Protein AF-R6MXB3-F1 (afdb_monomer_lite)

Structure (mmCIF, N/CA/C/O backbone):
data_AF-R6MXB3-F1
#
_entry.id   AF-R6MXB3-F1
#
loop_
_atom_site.group_PDB
_atom_site.id
_atom_site.type_symbol
_atom_site.label_atom_id
_atom_site.label_alt_id
_atom_site.label_comp_id
_atom_site.label_asym_id
_atom_site.label_entity_id
_atom_site.label_seq_id
_atom_site.pdbx_PDB_ins_code
_atom_site.Cartn_x
_atom_site.Cartn_y
_atom_site.Cartn_z
_atom_site.occupancy
_atom_site.B_iso_or_equiv
_atom_site.auth_seq_id
_atom_site.auth_comp_id
_atom_site.auth_asym_id
_atom_site.auth_atom_id
_atom_site.pdbx_PDB_model_num
ATOM 1 N N . MET A 1 1 ? 12.587 -2.531 32.088 1.00 43.22 1 MET A N 1
ATOM 2 C CA . MET A 1 1 ? 11.492 -2.541 31.098 1.00 43.22 1 MET A CA 1
ATOM 3 C C . MET A 1 1 ? 12.008 -3.320 29.907 1.00 43.22 1 MET A C 1
ATOM 5 O O . MET A 1 1 ? 13.067 -2.967 29.406 1.00 43.22 1 MET A O 1
ATOM 9 N N . SER A 1 2 ? 11.377 -4.435 29.548 1.00 51.38 2 SER A N 1
ATOM 10 C CA . SER A 1 2 ? 11.738 -5.175 28.337 1.00 51.38 2 SER A CA 1
ATOM 11 C C . SER A 1 2 ? 11.374 -4.319 27.127 1.00 51.38 2 SER A C 1
ATOM 13 O O . SER A 1 2 ? 10.231 -3.878 27.032 1.00 51.38 2 SER A O 1
ATOM 15 N N . ASN A 1 3 ? 12.329 -4.072 26.228 1.00 59.56 3 ASN A N 1
ATOM 16 C CA . ASN A 1 3 ? 12.019 -3.600 24.880 1.00 59.56 3 ASN A CA 1
ATOM 17 C C . ASN A 1 3 ? 11.211 -4.715 24.213 1.00 59.56 3 ASN A C 1
ATOM 19 O O . ASN A 1 3 ? 11.779 -5.727 23.810 1.00 59.56 3 ASN A O 1
ATOM 23 N N . ILE A 1 4 ? 9.887 -4.583 24.202 1.00 71.56 4 ILE A N 1
ATOM 24 C CA . ILE A 1 4 ? 9.042 -5.442 23.379 1.00 71.56 4 ILE A CA 1
ATOM 25 C C . ILE A 1 4 ? 9.260 -4.955 21.951 1.00 71.56 4 ILE A C 1
ATOM 27 O O . ILE A 1 4 ? 9.022 -3.784 21.653 1.00 71.56 4 ILE A O 1
ATOM 31 N N . GLU A 1 5 ? 9.789 -5.830 21.103 1.00 85.75 5 GLU A N 1
ATOM 32 C CA . GLU A 1 5 ? 9.921 -5.557 19.678 1.00 85.75 5 GLU A CA 1
ATOM 33 C C . GLU A 1 5 ? 8.521 -5.340 19.095 1.00 85.75 5 GLU A C 1
ATOM 35 O O . GLU A 1 5 ? 7.634 -6.180 19.257 1.00 85.75 5 GLU A O 1
ATOM 40 N N . LYS A 1 6 ? 8.300 -4.167 18.495 1.00 93.31 6 LYS A N 1
ATOM 41 C CA . LYS A 1 6 ? 7.021 -3.813 17.881 1.00 93.31 6 LYS A CA 1
ATOM 42 C C . LYS A 1 6 ? 6.941 -4.383 16.469 1.00 93.31 6 LYS A C 1
ATOM 44 O O . LYS A 1 6 ? 7.931 -4.404 15.742 1.00 93.31 6 LYS A O 1
ATOM 49 N N . ASN A 1 7 ? 5.740 -4.765 16.056 1.00 93.62 7 ASN A N 1
ATOM 50 C CA . ASN A 1 7 ? 5.459 -5.163 14.684 1.00 93.62 7 ASN A CA 1
ATOM 51 C C . ASN A 1 7 ? 5.507 -3.931 13.776 1.00 93.62 7 ASN A C 1
ATOM 53 O O . ASN A 1 7 ? 4.708 -3.003 13.934 1.00 93.62 7 ASN A O 1
ATOM 57 N N . LYS A 1 8 ? 6.427 -3.934 12.812 1.00 94.75 8 LYS A N 1
ATOM 58 C CA . LYS A 1 8 ? 6.515 -2.891 11.786 1.00 94.75 8 LYS A CA 1
ATOM 59 C C . LYS A 1 8 ? 5.430 -3.098 10.741 1.00 94.75 8 LYS A C 1
ATOM 61 O O . LYS A 1 8 ? 5.356 -4.166 10.135 1.00 94.75 8 LYS A O 1
ATOM 66 N N . VAL A 1 9 ? 4.608 -2.078 10.520 1.00 95.00 9 VAL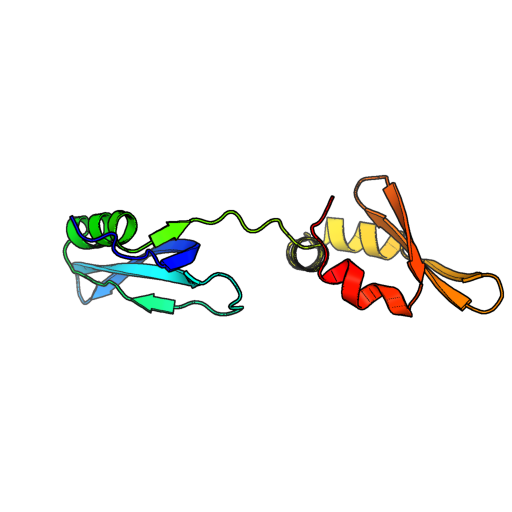 A N 1
ATOM 67 C CA . VAL A 1 9 ? 3.436 -2.150 9.636 1.00 95.00 9 VAL A CA 1
ATOM 68 C C . VAL A 1 9 ? 3.373 -0.974 8.671 1.00 95.00 9 VAL A C 1
ATOM 70 O O . VAL A 1 9 ? 3.759 0.134 9.025 1.00 95.00 9 VAL A O 1
ATOM 73 N N . THR A 1 10 ? 2.841 -1.215 7.473 1.00 92.69 10 THR A N 1
ATOM 74 C CA . THR A 1 10 ? 2.621 -0.202 6.419 1.00 92.69 10 THR A CA 1
ATOM 75 C C . THR A 1 10 ? 1.154 0.216 6.297 1.00 92.69 10 THR A C 1
ATOM 77 O O . THR A 1 10 ? 0.819 1.186 5.627 1.00 92.69 10 THR A O 1
ATOM 80 N N . SER A 1 11 ? 0.252 -0.490 6.983 1.00 93.44 11 SER A N 1
ATOM 81 C CA . SER A 1 11 ? -1.144 -0.098 7.182 1.00 93.44 11 SER A CA 1
ATOM 82 C C . SER A 1 11 ? -1.574 -0.489 8.590 1.00 93.44 11 SER A C 1
ATOM 84 O O . SER A 1 11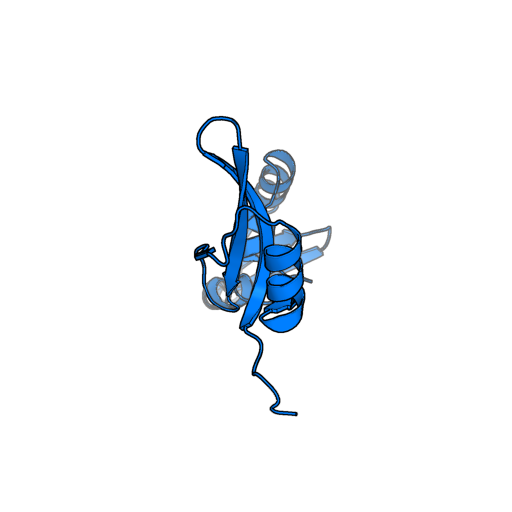 ? -1.207 -1.564 9.073 1.00 93.44 11 SER A O 1
ATOM 86 N N . LEU A 1 12 ? -2.323 0.390 9.261 1.00 95.94 12 LEU A N 1
ATOM 87 C CA . LEU A 1 12 ? -2.758 0.191 10.641 1.00 95.94 12 LEU A CA 1
ATOM 88 C C . LEU A 1 12 ? -4.085 0.911 10.919 1.00 95.94 12 LEU A C 1
ATOM 90 O O . LEU A 1 12 ? -4.134 2.073 11.335 1.00 95.94 12 LEU A O 1
ATOM 94 N N . GLU A 1 13 ? -5.184 0.190 10.750 1.00 96.50 13 GLU A N 1
ATOM 95 C CA . GLU A 1 13 ? -6.555 0.689 10.840 1.00 96.50 13 GLU A CA 1
ATOM 96 C C . GLU A 1 13 ? -7.296 0.050 12.018 1.00 96.50 13 GLU A C 1
ATOM 98 O O . GLU A 1 13 ? -7.094 -1.117 12.348 1.00 96.50 13 GLU A O 1
ATOM 103 N N . THR A 1 14 ? -8.186 0.810 12.655 1.00 97.44 14 THR A N 1
ATOM 104 C CA . THR A 1 14 ? -9.169 0.241 13.585 1.00 97.44 14 THR A CA 1
ATOM 105 C C . THR A 1 14 ? -10.467 0.046 12.820 1.00 97.44 14 THR A C 1
ATOM 107 O O . THR A 1 14 ? -11.052 1.018 12.347 1.00 97.44 14 THR A O 1
ATOM 110 N N . ILE A 1 15 ? -10.920 -1.198 12.709 1.00 97.94 15 ILE A N 1
ATOM 111 C CA . ILE A 1 15 ? -12.190 -1.547 12.076 1.00 97.94 15 ILE A CA 1
ATOM 112 C C . ILE A 1 15 ? -13.228 -1.902 13.141 1.00 97.94 15 ILE A C 1
ATOM 114 O O . ILE A 1 15 ? -12.893 -2.306 14.257 1.00 97.94 15 ILE A O 1
ATOM 118 N N . VAL A 1 16 ? -14.504 -1.742 12.794 1.00 97.81 16 VAL A N 1
ATOM 119 C CA . VAL A 1 16 ? -15.629 -2.050 13.681 1.00 97.81 16 VAL A CA 1
ATOM 120 C C . VAL A 1 16 ? -16.543 -3.053 12.998 1.00 97.81 16 VAL A C 1
ATOM 122 O O . VAL A 1 16 ? -16.985 -2.836 11.871 1.00 97.81 16 VAL A O 1
ATOM 125 N N . ARG A 1 17 ? -16.862 -4.134 13.705 1.00 96.31 17 ARG A N 1
ATOM 126 C CA . ARG A 1 17 ? -17.875 -5.116 13.321 1.00 96.31 17 ARG A CA 1
ATOM 127 C C . ARG A 1 17 ? -18.997 -5.112 14.350 1.00 96.31 17 ARG A C 1
ATOM 129 O O . ARG A 1 17 ? -18.742 -5.030 15.545 1.00 96.31 17 ARG A O 1
ATOM 136 N N . MET A 1 18 ? -20.243 -5.233 13.907 1.00 96.94 18 MET A N 1
ATOM 137 C CA . MET A 1 18 ? -21.372 -5.414 14.823 1.00 96.94 18 MET A CA 1
ATOM 138 C C . MET A 1 18 ? -21.516 -6.895 15.180 1.00 96.94 18 MET A C 1
ATOM 140 O O . MET A 1 18 ? -21.657 -7.737 14.293 1.00 96.94 18 MET A O 1
ATOM 144 N N . ILE A 1 19 ? -21.482 -7.220 16.473 1.00 95.31 19 ILE A N 1
ATOM 145 C CA . ILE A 1 19 ? -21.827 -8.549 16.988 1.00 95.31 19 ILE A CA 1
ATOM 146 C C . ILE A 1 19 ? -23.128 -8.390 17.770 1.00 95.31 19 ILE A C 1
ATOM 148 O O . ILE A 1 19 ? -23.138 -7.925 18.911 1.00 95.31 19 ILE A O 1
ATOM 152 N N . GLY A 1 20 ? -24.239 -8.722 17.110 1.00 94.69 20 GLY A N 1
ATOM 153 C CA . GLY A 1 20 ? -25.565 -8.325 17.571 1.00 94.69 20 GLY A CA 1
ATOM 154 C C . GLY A 1 20 ? -25.729 -6.807 17.486 1.00 94.69 20 GLY A C 1
ATOM 155 O O . GLY A 1 20 ? -25.496 -6.207 16.440 1.00 94.69 20 GLY A O 1
ATOM 156 N N . ASP A 1 21 ? -26.099 -6.189 18.600 1.00 95.44 21 ASP A N 1
ATOM 157 C CA . ASP A 1 21 ? -26.266 -4.744 18.772 1.00 95.44 21 ASP A CA 1
ATOM 158 C C . ASP A 1 21 ? -25.020 -4.053 19.356 1.00 95.44 21 ASP A C 1
ATOM 160 O O . ASP A 1 21 ? -25.034 -2.845 19.596 1.00 95.44 21 ASP A O 1
ATOM 164 N N . LYS A 1 22 ? -23.928 -4.797 19.579 1.00 96.88 22 LYS A N 1
ATOM 165 C CA . LYS A 1 22 ? -22.710 -4.283 20.217 1.00 96.88 22 LYS A CA 1
ATOM 166 C C . LYS A 1 22 ? -21.558 -4.133 19.221 1.00 96.88 22 LYS A C 1
ATOM 168 O O . LYS A 1 22 ? -21.296 -5.069 18.459 1.00 96.88 22 LYS A O 1
ATOM 173 N N . PRO A 1 23 ? -20.828 -3.002 19.249 1.00 97.62 23 PRO A N 1
ATOM 174 C CA . PRO A 1 23 ? -19.635 -2.832 18.435 1.00 97.62 23 PRO A CA 1
ATOM 175 C C . PRO A 1 23 ? -18.495 -3.704 18.966 1.00 97.62 23 PRO A C 1
ATOM 177 O O . PRO A 1 23 ? -18.229 -3.759 20.168 1.00 97.62 23 PRO A O 1
ATOM 180 N N . TYR A 1 24 ? -17.810 -4.366 18.048 1.00 98.19 24 TYR A N 1
ATOM 181 C CA . TYR A 1 24 ? -16.613 -5.152 18.279 1.00 98.19 24 TYR A CA 1
ATOM 182 C C . TYR A 1 24 ? -15.478 -4.537 17.464 1.00 98.19 24 TYR A C 1
ATOM 184 O O . TYR A 1 24 ? -15.594 -4.379 16.248 1.00 98.19 24 TYR A O 1
ATOM 192 N N . TYR A 1 25 ? -14.418 -4.126 18.151 1.00 98.56 25 TYR A N 1
ATOM 193 C CA . TYR A 1 25 ? -13.314 -3.366 17.577 1.00 98.56 25 TYR A CA 1
ATOM 194 C C . TYR A 1 25 ? -12.154 -4.306 17.288 1.00 98.56 25 TYR A C 1
ATOM 196 O O . TYR A 1 25 ? -11.811 -5.122 18.142 1.00 98.56 25 TYR A O 1
ATOM 204 N N . GLU A 1 26 ? -11.550 -4.180 16.113 1.00 98.06 26 GLU A N 1
ATOM 205 C CA . GLU A 1 26 ? -10.446 -5.029 15.657 1.00 98.06 26 GLU A CA 1
ATOM 206 C C . GLU A 1 26 ? -9.388 -4.150 14.975 1.00 98.06 26 GLU A C 1
ATOM 208 O O . GLU A 1 26 ? -9.701 -3.074 14.456 1.00 98.06 26 GLU A O 1
ATOM 213 N N . ILE A 1 27 ? -8.130 -4.583 14.977 1.00 98.31 27 ILE A N 1
ATOM 214 C CA . ILE A 1 27 ? -7.055 -3.932 14.226 1.00 98.31 27 ILE A CA 1
ATOM 215 C C . ILE A 1 27 ? -6.899 -4.661 12.896 1.00 98.31 27 ILE A C 1
ATOM 217 O O . ILE A 1 27 ? -6.636 -5.865 12.874 1.00 98.31 27 ILE A O 1
ATOM 221 N N . LYS A 1 28 ? -7.028 -3.923 11.793 1.00 98.06 28 LYS A N 1
ATOM 222 C CA . LYS A 1 28 ? -6.640 -4.372 10.455 1.00 98.06 28 LYS A CA 1
ATOM 223 C C . LYS A 1 28 ? -5.268 -3.789 10.139 1.00 98.06 28 LYS A C 1
ATOM 225 O O . LYS A 1 28 ? -5.090 -2.576 10.214 1.00 98.06 28 LYS A O 1
ATOM 230 N N . TYR A 1 29 ? -4.299 -4.634 9.820 1.00 96.94 29 TYR A N 1
ATOM 231 C CA . TYR A 1 29 ? -2.920 -4.193 9.613 1.00 96.94 29 TYR A CA 1
ATOM 232 C C . TYR A 1 29 ? -2.214 -4.993 8.523 1.00 96.94 29 TYR A C 1
ATOM 234 O O . TYR A 1 29 ? -2.653 -6.082 8.161 1.00 96.94 29 TYR A O 1
ATOM 242 N N . LYS A 1 30 ? -1.123 -4.443 7.995 1.00 95.56 30 LYS A N 1
ATOM 243 C CA . LYS A 1 30 ? -0.262 -5.074 6.985 1.00 95.56 30 LYS A CA 1
ATOM 244 C C . LYS A 1 30 ? 1.178 -4.973 7.465 1.00 95.56 30 LYS A C 1
ATOM 246 O O . LYS A 1 30 ? 1.643 -3.851 7.678 1.00 95.56 30 LYS A O 1
ATOM 251 N N . ASN A 1 31 ? 1.859 -6.099 7.700 1.00 94.00 31 ASN A N 1
ATOM 252 C CA . ASN A 1 31 ? 3.255 -6.032 8.134 1.00 94.00 31 ASN A CA 1
ATOM 253 C C . ASN A 1 31 ? 4.141 -5.539 6.989 1.00 94.00 31 ASN A C 1
ATOM 255 O O . ASN A 1 31 ? 3.819 -5.688 5.807 1.00 94.00 31 ASN A O 1
ATOM 259 N N . LEU A 1 32 ? 5.275 -4.949 7.352 1.00 88.81 32 LEU A N 1
ATOM 260 C CA . LEU A 1 32 ? 6.281 -4.528 6.389 1.00 88.81 32 LEU A CA 1
ATOM 261 C C . LEU A 1 32 ? 6.742 -5.728 5.543 1.00 88.81 32 LEU A C 1
ATOM 263 O O . LEU A 1 32 ? 7.214 -6.725 6.083 1.00 88.81 32 LEU A O 1
ATOM 267 N N . GLY A 1 33 ? 6.618 -5.610 4.219 1.00 84.44 33 GLY A N 1
ATOM 268 C CA . GLY A 1 33 ? 7.021 -6.641 3.255 1.00 84.44 33 GLY A CA 1
ATOM 269 C C . GLY A 1 33 ? 5.940 -7.665 2.888 1.00 84.44 33 GLY A C 1
ATOM 270 O O . GLY A 1 33 ? 6.172 -8.480 2.001 1.00 84.44 33 GLY A O 1
ATOM 271 N N . GLU A 1 34 ? 4.765 -7.627 3.515 1.00 88.38 34 GLU A N 1
ATOM 272 C CA . GLU A 1 34 ? 3.620 -8.439 3.086 1.00 88.38 34 GLU A CA 1
ATOM 273 C C . GLU A 1 34 ? 2.802 -7.702 2.022 1.00 88.38 34 GLU A C 1
ATOM 275 O O . GLU A 1 34 ? 2.863 -6.479 1.929 1.00 88.38 34 GLU A O 1
ATOM 280 N N . ASP A 1 35 ? 2.009 -8.423 1.229 1.00 84.94 35 ASP A N 1
ATOM 281 C CA . ASP A 1 35 ? 1.052 -7.867 0.262 1.00 84.94 35 ASP A CA 1
ATOM 282 C C . ASP A 1 35 ? -0.419 -8.040 0.695 1.00 84.94 35 ASP A C 1
ATOM 284 O O . ASP A 1 35 ? -1.309 -7.437 0.097 1.00 84.94 35 ASP A O 1
ATOM 288 N N . TYR A 1 36 ? -0.671 -8.764 1.789 1.00 90.81 36 TYR A N 1
ATOM 289 C CA . TYR A 1 36 ? -1.997 -9.063 2.333 1.00 90.81 36 TYR A CA 1
ATOM 290 C C . TYR A 1 36 ? -2.237 -8.422 3.713 1.00 90.81 36 TYR A C 1
ATOM 292 O O . TYR A 1 36 ? -1.313 -7.962 4.381 1.00 90.81 36 TYR A O 1
ATOM 300 N N . TYR A 1 37 ? -3.504 -8.372 4.141 1.00 96.38 37 TYR A N 1
ATOM 301 C CA . TYR A 1 37 ? -3.912 -7.794 5.427 1.00 96.38 37 TYR A CA 1
ATOM 302 C C . TYR A 1 37 ? -4.203 -8.867 6.478 1.00 96.38 37 TYR A C 1
ATOM 304 O O . TYR A 1 37 ? -4.815 -9.894 6.185 1.00 96.38 37 TYR A O 1
ATOM 312 N N . HIS A 1 38 ? -3.870 -8.553 7.725 1.00 97.56 38 HIS A N 1
ATOM 313 C CA . HIS A 1 38 ? -4.271 -9.275 8.928 1.00 97.56 38 HIS A CA 1
ATOM 314 C C . HIS A 1 38 ? -5.430 -8.564 9.621 1.00 97.56 38 HIS A C 1
ATOM 316 O O . HIS A 1 38 ? -5.572 -7.343 9.524 1.00 97.56 38 HIS A O 1
ATOM 322 N N . VAL A 1 39 ? -6.230 -9.325 10.367 1.00 97.62 39 VAL A N 1
ATOM 323 C CA . VAL A 1 39 ? -7.242 -8.799 11.292 1.00 97.62 39 VAL A CA 1
ATOM 324 C C . VAL A 1 39 ? -7.080 -9.507 12.633 1.00 97.62 39 VAL A C 1
ATOM 326 O O . VAL A 1 39 ? -7.119 -10.735 12.696 1.00 97.62 39 VAL A O 1
ATOM 329 N N . GLY A 1 40 ? -6.890 -8.742 13.704 1.00 95.94 40 GLY A N 1
ATOM 330 C CA . GLY A 1 40 ? -6.693 -9.278 15.050 1.00 95.94 40 GLY A CA 1
ATOM 331 C C . GLY A 1 40 ? -6.716 -8.189 16.117 1.00 95.94 40 GLY A C 1
ATOM 332 O O . GLY A 1 40 ? -7.164 -7.076 15.858 1.00 95.94 40 GLY A O 1
ATOM 333 N N . TYR A 1 41 ? -6.213 -8.500 17.319 1.00 96.56 41 TYR A N 1
ATOM 334 C CA . TYR A 1 41 ? -6.199 -7.565 18.457 1.00 96.56 41 TYR A CA 1
ATOM 335 C C . TYR A 1 41 ? -7.595 -6.994 18.744 1.00 96.56 41 TYR A C 1
ATOM 337 O O . TYR A 1 41 ? -7.825 -5.784 18.741 1.00 96.56 41 TYR A O 1
ATOM 345 N N . SER A 1 42 ? -8.540 -7.908 18.960 1.00 97.31 42 SER A N 1
ATOM 346 C CA . SER A 1 42 ? -9.967 -7.604 18.944 1.00 97.31 42 SER A CA 1
ATOM 347 C C . SER A 1 42 ? -10.582 -7.560 20.347 1.00 97.31 42 SER A C 1
ATOM 349 O O . SER A 1 42 ? -10.262 -8.373 21.216 1.00 97.31 42 SER A O 1
ATOM 351 N N . SER A 1 43 ? -11.489 -6.613 20.594 1.00 97.94 43 SER A N 1
ATOM 352 C CA . SER A 1 43 ? -12.161 -6.450 21.888 1.00 97.94 43 SER A CA 1
ATOM 353 C C . SER A 1 43 ? -13.483 -5.692 21.757 1.00 97.94 43 SER A C 1
ATOM 355 O O . SER A 1 43 ? -13.639 -4.818 20.909 1.00 97.94 43 SER A O 1
ATOM 357 N N . PHE A 1 44 ? -14.426 -5.952 22.667 1.00 97.69 44 PHE A N 1
ATOM 358 C CA . PHE A 1 44 ? -15.594 -5.079 22.865 1.00 97.69 44 PHE A CA 1
ATOM 359 C C . PHE A 1 44 ? -15.220 -3.732 23.511 1.00 97.69 44 PHE A C 1
ATOM 361 O O . PHE A 1 44 ? -16.014 -2.796 23.498 1.00 97.69 44 PHE A O 1
ATOM 368 N N . ASN A 1 45 ? -14.020 -3.619 24.090 1.00 97.50 45 ASN A N 1
ATOM 369 C CA . ASN A 1 45 ? -13.510 -2.385 24.676 1.00 97.50 45 ASN A CA 1
ATOM 370 C C . ASN A 1 45 ? -12.485 -1.730 23.744 1.00 97.50 45 ASN A C 1
ATOM 372 O O . ASN A 1 45 ? -11.351 -2.200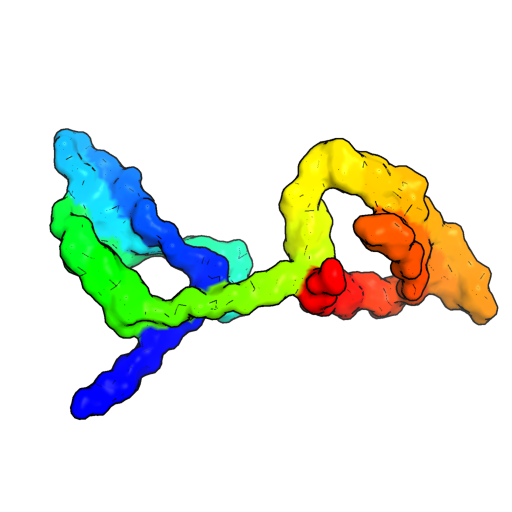 23.637 1.00 97.50 45 ASN A O 1
ATOM 376 N N . ILE A 1 46 ? -12.866 -0.601 23.143 1.00 97.50 46 ILE A N 1
ATOM 377 C CA . ILE A 1 46 ? -12.004 0.187 22.253 1.00 97.50 46 ILE A CA 1
ATOM 378 C C . ILE A 1 46 ? -10.689 0.620 22.914 1.00 97.50 46 ILE A C 1
ATOM 380 O O . ILE A 1 46 ? -9.669 0.686 22.239 1.00 97.50 46 ILE A O 1
ATOM 384 N N . LYS A 1 47 ? -10.668 0.857 24.234 1.00 98.00 47 LYS A N 1
ATOM 385 C CA . LYS A 1 47 ? -9.441 1.273 24.933 1.00 98.00 47 LYS A CA 1
ATOM 386 C C . LYS A 1 47 ? -8.350 0.208 24.852 1.00 98.00 47 LYS A C 1
ATOM 388 O O . LYS A 1 47 ? -7.193 0.562 24.674 1.00 98.00 47 LYS A O 1
ATOM 393 N N . ASN A 1 48 ? -8.722 -1.073 24.913 1.00 97.75 48 ASN A N 1
ATOM 394 C CA . ASN A 1 48 ? -7.764 -2.169 24.759 1.00 97.75 48 ASN A CA 1
ATOM 395 C C . ASN A 1 48 ? -7.165 -2.159 23.348 1.00 97.75 48 ASN A C 1
ATOM 397 O O . ASN A 1 48 ? -5.958 -2.285 23.192 1.00 97.75 48 ASN A O 1
ATOM 401 N N . VAL A 1 49 ? -8.007 -1.962 22.329 1.00 98.00 49 VAL A N 1
ATOM 402 C CA . VAL A 1 49 ? -7.583 -1.931 20.922 1.00 98.00 49 VAL A CA 1
ATOM 403 C C . VAL A 1 49 ? -6.636 -0.764 20.653 1.00 98.00 49 VAL A C 1
ATOM 405 O O . VAL A 1 49 ? -5.610 -0.945 20.005 1.00 98.00 49 VAL A O 1
ATOM 408 N N . LEU A 1 50 ? -6.936 0.420 21.194 1.00 97.25 50 LEU A N 1
ATOM 409 C CA . LEU A 1 50 ? -6.055 1.585 21.086 1.00 97.25 50 LEU A CA 1
ATOM 410 C C . LEU A 1 50 ? -4.724 1.366 21.819 1.00 97.25 50 LEU A C 1
ATOM 412 O O . LEU A 1 50 ? -3.675 1.665 21.260 1.00 97.25 50 LEU A O 1
ATOM 416 N N . GLN A 1 51 ? -4.751 0.773 23.016 1.00 97.31 51 GLN A N 1
ATOM 417 C CA . GLN A 1 51 ? -3.535 0.449 23.763 1.00 97.31 51 GLN A CA 1
ATOM 418 C C . GLN A 1 51 ? -2.646 -0.546 23.001 1.00 97.31 51 GLN A C 1
ATOM 420 O O . GLN A 1 51 ? -1.453 -0.306 22.844 1.00 97.31 51 GLN A O 1
ATOM 425 N N . TRP A 1 52 ? -3.213 -1.627 22.455 1.00 97.00 52 TRP A N 1
ATOM 426 C CA . TRP A 1 52 ? -2.449 -2.582 21.643 1.00 97.00 52 TRP A CA 1
ATOM 427 C C . TRP A 1 52 ? -1.874 -1.945 20.380 1.00 97.00 52 TRP A C 1
ATOM 429 O O . TRP A 1 52 ? -0.760 -2.277 19.984 1.00 97.00 52 TRP A O 1
ATOM 439 N N . LYS A 1 53 ? -2.602 -1.006 19.768 1.00 95.56 53 LYS A N 1
ATOM 440 C CA . LYS A 1 53 ? -2.119 -0.247 18.612 1.00 95.56 53 LYS A CA 1
ATOM 441 C C . LYS A 1 53 ? -0.839 0.533 18.943 1.00 95.56 53 LYS A C 1
ATOM 443 O O . LYS A 1 53 ? 0.069 0.564 18.123 1.00 95.56 53 LYS A O 1
ATOM 448 N N . GLU A 1 54 ? -0.741 1.108 20.140 1.00 95.25 54 GLU A N 1
ATOM 449 C CA . GLU A 1 54 ? 0.447 1.842 20.599 1.00 95.25 54 GLU A CA 1
ATOM 450 C C . GLU A 1 54 ? 1.576 0.920 21.088 1.00 95.25 54 GLU A C 1
ATOM 452 O O . GLU A 1 54 ? 2.753 1.180 20.821 1.00 95.25 54 GLU A O 1
ATOM 457 N N . GLU A 1 55 ? 1.244 -0.153 21.806 1.00 95.19 55 GLU A N 1
ATOM 458 C CA . GLU A 1 55 ? 2.221 -1.042 22.447 1.00 95.19 55 GLU A CA 1
ATOM 459 C C . GLU A 1 55 ? 2.835 -2.057 21.480 1.00 95.19 55 GLU A C 1
ATOM 461 O O . GLU A 1 55 ? 4.025 -2.352 21.587 1.00 95.19 55 GLU A O 1
ATOM 466 N N . CYS A 1 56 ? 2.047 -2.587 20.541 1.00 95.25 56 CYS A N 1
ATOM 467 C CA . CYS A 1 56 ? 2.448 -3.712 19.698 1.00 95.25 56 CYS A CA 1
ATOM 468 C C . CYS A 1 56 ? 2.895 -3.312 18.290 1.00 95.25 56 CYS A C 1
ATOM 470 O O . CYS A 1 56 ? 3.477 -4.152 17.610 1.00 95.25 56 CYS A O 1
ATOM 472 N N . PHE A 1 57 ? 2.634 -2.080 17.839 1.00 96.19 57 PHE A N 1
ATOM 473 C CA . PHE A 1 57 ? 2.862 -1.685 16.448 1.00 96.19 57 PHE A CA 1
ATOM 474 C C . PHE A 1 57 ? 3.708 -0.423 16.305 1.00 96.19 57 PHE A C 1
ATOM 476 O O . PHE A 1 57 ? 3.611 0.530 17.079 1.00 96.19 57 PHE A O 1
ATOM 483 N N . GLU A 1 58 ? 4.530 -0.426 15.265 1.00 95.25 58 GLU A N 1
ATOM 484 C CA . GLU A 1 58 ? 5.278 0.721 14.769 1.00 95.25 58 GLU A CA 1
ATOM 485 C C . GLU A 1 58 ? 4.852 0.94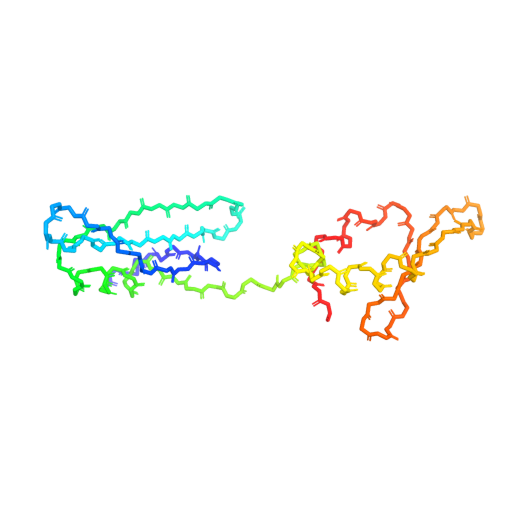6 13.319 1.00 95.25 58 GLU A C 1
ATOM 487 O O . GLU A 1 58 ? 5.062 0.086 12.461 1.00 95.25 58 GLU A O 1
ATOM 492 N N . PHE A 1 59 ? 4.213 2.083 13.048 1.00 91.88 59 PHE A N 1
ATOM 493 C CA . PHE A 1 59 ? 3.886 2.447 11.677 1.00 91.88 59 PHE A CA 1
ATOM 494 C C . PHE A 1 59 ? 5.160 2.899 10.970 1.00 91.88 59 PHE A C 1
ATOM 496 O O . PHE A 1 59 ? 5.807 3.855 11.398 1.00 91.88 59 PHE A O 1
ATOM 503 N N . VAL A 1 60 ? 5.510 2.195 9.902 1.00 89.88 60 VAL A N 1
ATOM 504 C CA . VAL A 1 60 ? 6.619 2.535 9.024 1.00 89.88 60 VAL A CA 1
ATOM 505 C C . VAL A 1 60 ? 6.009 3.070 7.746 1.00 89.88 60 VAL A C 1
ATOM 507 O O . VAL A 1 60 ? 5.280 2.360 7.054 1.00 89.88 60 VAL A O 1
ATOM 510 N N . GLU A 1 61 ? 6.315 4.325 7.440 1.00 76.81 61 GLU A N 1
ATOM 511 C CA . GLU A 1 61 ? 5.997 4.901 6.143 1.00 76.81 61 GLU A CA 1
ATOM 512 C C . GLU A 1 61 ? 6.748 4.095 5.077 1.00 76.81 61 GLU A C 1
ATOM 514 O O . GLU A 1 61 ? 7.978 4.135 4.990 1.00 76.81 61 GLU A O 1
ATOM 519 N N . SER A 1 62 ? 6.020 3.274 4.317 1.00 71.50 62 SER A N 1
ATOM 520 C CA . SER A 1 62 ? 6.585 2.662 3.124 1.00 71.50 62 SER A 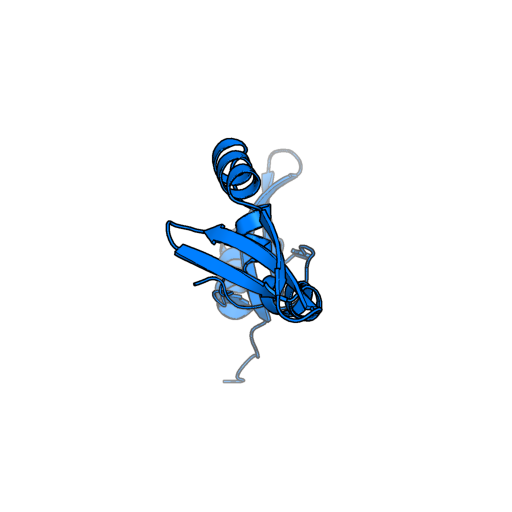CA 1
ATOM 521 C C . SER A 1 62 ? 6.626 3.732 2.056 1.00 71.50 62 SER A C 1
ATOM 523 O O . SER A 1 62 ? 5.577 4.195 1.609 1.00 71.50 62 SER A O 1
ATOM 525 N N . LYS A 1 63 ? 7.839 4.097 1.652 1.00 76.69 63 LYS A N 1
ATOM 526 C CA . LYS A 1 63 ? 8.065 4.845 0.422 1.00 76.69 63 LYS A CA 1
ATOM 527 C C . LYS A 1 63 ? 7.354 4.102 -0.710 1.00 76.69 63 LYS A C 1
ATOM 529 O O . LYS A 1 63 ? 7.565 2.900 -0.881 1.00 76.69 63 LYS A O 1
ATOM 534 N N . GLU A 1 64 ? 6.434 4.792 -1.374 1.00 84.69 64 GLU A N 1
ATOM 535 C CA . GLU A 1 64 ? 5.628 4.221 -2.449 1.00 84.69 64 GLU A CA 1
ATOM 536 C C . GLU A 1 64 ? 6.560 3.782 -3.583 1.00 84.69 64 GLU A C 1
ATOM 538 O O . GLU A 1 64 ? 7.493 4.505 -3.926 1.00 84.69 64 GLU A O 1
ATOM 543 N N . THR A 1 65 ? 6.362 2.585 -4.137 1.00 89.88 65 THR A N 1
ATOM 544 C CA . THR A 1 65 ? 7.124 2.159 -5.320 1.00 89.88 65 THR A CA 1
ATOM 545 C C . THR A 1 65 ? 6.504 2.727 -6.594 1.00 89.88 65 THR A C 1
ATOM 547 O O . THR A 1 65 ? 5.320 3.072 -6.609 1.00 89.88 65 THR A O 1
ATOM 550 N N . ASN A 1 66 ? 7.248 2.767 -7.702 1.00 90.62 66 ASN A N 1
ATOM 551 C CA . ASN A 1 66 ? 6.667 3.150 -8.999 1.00 90.62 66 ASN A CA 1
ATOM 552 C C . ASN A 1 66 ? 5.470 2.259 -9.378 1.00 90.62 66 ASN A C 1
ATOM 554 O O . ASN A 1 66 ? 4.479 2.731 -9.934 1.00 90.62 66 ASN A O 1
ATOM 558 N N . ALA A 1 67 ? 5.520 0.971 -9.023 1.00 91.00 67 ALA A N 1
ATOM 559 C CA . ALA A 1 67 ? 4.396 0.068 -9.226 1.00 91.00 67 ALA A CA 1
ATOM 560 C C . ALA A 1 67 ? 3.181 0.415 -8.354 1.00 91.00 67 ALA A C 1
ATOM 562 O O . ALA A 1 67 ? 2.049 0.271 -8.814 1.00 91.00 67 ALA A O 1
ATOM 563 N N . ASP A 1 68 ? 3.393 0.843 -7.110 1.00 88.00 68 ASP A N 1
ATOM 564 C CA . ASP A 1 68 ? 2.301 1.259 -6.227 1.00 88.00 68 ASP A CA 1
ATOM 565 C C . ASP A 1 68 ? 1.636 2.536 -6.743 1.00 88.00 68 ASP A C 1
ATOM 567 O O . ASP A 1 68 ? 0.411 2.539 -6.869 1.00 88.00 68 ASP A O 1
ATOM 571 N N . LYS A 1 69 ? 2.422 3.528 -7.196 1.00 88.62 69 LYS A N 1
ATOM 572 C CA . LYS A 1 69 ? 1.885 4.715 -7.883 1.00 88.62 69 LYS A CA 1
ATOM 573 C C . LYS A 1 69 ? 0.975 4.315 -9.045 1.00 88.62 69 LYS A C 1
ATOM 575 O O . LYS A 1 69 ? -0.177 4.732 -9.089 1.00 88.62 69 LYS A O 1
ATOM 580 N N . ILE A 1 70 ? 1.446 3.445 -9.946 1.00 91.56 70 ILE A N 1
ATOM 581 C CA . ILE A 1 70 ? 0.665 2.992 -11.114 1.00 91.56 70 ILE A CA 1
ATOM 582 C C . ILE A 1 70 ? -0.622 2.262 -10.698 1.00 91.56 70 ILE A C 1
ATOM 584 O O . ILE A 1 70 ? -1.669 2.473 -11.304 1.00 91.56 70 ILE A O 1
ATOM 588 N N . ARG A 1 71 ? -0.580 1.409 -9.664 1.00 91.81 71 ARG A N 1
ATOM 589 C CA . ARG A 1 71 ? -1.777 0.704 -9.158 1.00 91.81 71 ARG A CA 1
ATOM 590 C C . ARG A 1 71 ? -2.804 1.651 -8.538 1.00 91.81 71 ARG A C 1
ATOM 592 O O . ARG A 1 71 ? -3.987 1.316 -8.534 1.00 91.81 71 ARG A O 1
ATOM 599 N N . ASN A 1 72 ? -2.348 2.781 -8.003 1.00 87.94 72 ASN A N 1
ATOM 600 C CA . ASN A 1 72 ? -3.171 3.778 -7.324 1.00 87.94 72 ASN A CA 1
ATOM 601 C C . ASN A 1 72 ? -3.640 4.922 -8.247 1.00 87.94 72 ASN A C 1
ATOM 603 O O . ASN A 1 72 ? -4.439 5.749 -7.805 1.00 87.94 72 ASN A O 1
ATOM 607 N N . MET A 1 73 ? -3.179 4.981 -9.505 1.00 92.62 73 MET A N 1
ATOM 608 C CA . MET A 1 73 ? -3.590 5.999 -10.482 1.00 92.62 73 MET A CA 1
ATOM 609 C C . MET A 1 73 ? -5.098 5.959 -10.755 1.00 92.62 73 MET A C 1
ATOM 611 O O . MET A 1 73 ? -5.707 4.890 -10.837 1.00 92.62 73 MET A O 1
ATOM 615 N N . SER A 1 74 ? -5.701 7.136 -10.949 1.00 93.69 74 SER A N 1
ATOM 616 C CA . SER A 1 74 ? -7.064 7.216 -11.478 1.00 93.69 74 SER A CA 1
ATOM 617 C C . SER A 1 74 ? -7.105 6.794 -12.952 1.00 93.69 74 SER A C 1
ATOM 619 O O . SER A 1 74 ? -6.078 6.782 -13.631 1.00 93.69 74 SER A O 1
ATOM 621 N N . ASP A 1 75 ? -8.297 6.505 -13.489 1.00 97.19 75 ASP A N 1
ATOM 622 C CA . ASP A 1 75 ? -8.463 6.193 -14.920 1.00 97.19 75 ASP A CA 1
ATOM 623 C C . ASP A 1 75 ? -7.893 7.299 -15.828 1.00 97.19 75 ASP A C 1
ATOM 625 O O . ASP A 1 75 ? -7.366 7.015 -16.905 1.00 97.19 75 ASP A O 1
ATOM 629 N N . TYR A 1 76 ? -7.999 8.559 -15.394 1.00 94.50 76 TYR A N 1
ATOM 630 C CA . TYR A 1 76 ? -7.457 9.708 -16.114 1.00 94.50 76 TYR A CA 1
ATOM 631 C C . TYR A 1 76 ? -5.926 9.701 -16.093 1.00 94.50 76 TYR A C 1
ATOM 633 O O . TYR A 1 76 ? -5.313 9.758 -17.156 1.00 94.50 76 TYR A O 1
ATOM 641 N N . ASP A 1 77 ? -5.323 9.571 -14.908 1.00 92.62 77 ASP A N 1
ATOM 642 C CA . ASP A 1 77 ? -3.863 9.619 -14.745 1.00 92.62 77 ASP A CA 1
ATOM 643 C C . ASP A 1 77 ? -3.191 8.432 -15.445 1.00 92.62 77 ASP A C 1
ATOM 645 O O . ASP A 1 77 ? -2.187 8.587 -16.138 1.00 92.62 77 ASP A O 1
ATOM 649 N N . LEU A 1 78 ? -3.792 7.241 -15.348 1.00 94.38 78 LEU A N 1
ATOM 650 C CA . LEU A 1 78 ? -3.320 6.066 -16.071 1.00 94.38 78 LEU A CA 1
ATOM 651 C C . LEU A 1 78 ? -3.458 6.255 -17.589 1.00 94.38 78 LEU A C 1
ATOM 653 O O . LEU A 1 78 ? -2.579 5.847 -18.348 1.00 94.38 78 LEU A O 1
ATOM 657 N N . GLY A 1 79 ? -4.550 6.872 -18.047 1.00 95.38 79 GLY A N 1
ATOM 658 C CA . GLY A 1 79 ? -4.755 7.196 -19.456 1.00 95.38 79 GLY A CA 1
ATOM 659 C C . GLY A 1 79 ? -3.717 8.181 -19.999 1.00 95.38 79 GLY A C 1
ATOM 660 O O . GLY A 1 79 ? -3.258 8.013 -21.129 1.00 95.38 79 GLY A O 1
ATOM 661 N N . ASP A 1 80 ? -3.339 9.186 -19.213 1.00 93.38 80 ASP A N 1
ATOM 662 C CA . ASP A 1 80 ? -2.290 10.151 -19.556 1.00 93.38 80 ASP A CA 1
ATOM 663 C C . ASP A 1 80 ? -0.910 9.477 -19.630 1.00 93.38 80 ASP A C 1
ATOM 665 O O . ASP A 1 80 ? -0.233 9.551 -20.660 1.00 93.38 80 ASP A O 1
ATOM 669 N N . LEU A 1 81 ? -0.560 8.675 -18.614 1.00 93.19 81 LEU A N 1
ATOM 670 C CA . LEU A 1 81 ? 0.661 7.868 -18.607 1.00 93.19 81 LEU A CA 1
ATOM 671 C C . LEU A 1 81 ? 0.752 6.989 -19.861 1.00 93.19 81 LEU A C 1
ATOM 673 O O . LEU A 1 81 ? 1.753 7.034 -20.573 1.00 93.19 81 LEU A O 1
ATOM 677 N N . LEU A 1 82 ? -0.289 6.208 -20.167 1.00 94.50 82 LEU A N 1
ATOM 678 C CA . LEU A 1 82 ? -0.285 5.284 -21.306 1.00 94.50 82 LEU A CA 1
ATOM 679 C C . LEU A 1 82 ? -0.159 5.996 -22.661 1.00 94.50 82 LEU A C 1
ATOM 681 O O . LEU A 1 82 ? 0.405 5.419 -23.589 1.00 94.50 82 LEU A O 1
ATOM 685 N N . GLN A 1 83 ? -0.649 7.232 -22.786 1.00 94.75 83 GLN A N 1
ATOM 686 C CA . GLN A 1 83 ? -0.475 8.042 -23.997 1.00 94.75 83 GLN A CA 1
ATOM 687 C C . GLN A 1 83 ? 0.968 8.523 -24.184 1.00 94.75 83 GLN A C 1
ATOM 689 O O . GLN A 1 83 ? 1.398 8.714 -25.322 1.00 94.75 83 GLN A O 1
ATOM 694 N N . SER A 1 84 ? 1.718 8.691 -23.093 1.00 93.81 84 SER A N 1
ATOM 695 C CA . SER A 1 84 ? 3.137 9.064 -23.138 1.00 93.81 84 SER A CA 1
ATOM 696 C C . SER A 1 84 ? 4.069 7.895 -23.481 1.00 93.81 84 SER A C 1
ATOM 698 O O . SER A 1 84 ? 5.201 8.115 -23.913 1.00 93.81 84 SER A O 1
ATOM 700 N N . VAL A 1 85 ? 3.607 6.649 -23.302 1.00 94.81 85 VAL A N 1
ATOM 701 C CA . VAL A 1 85 ? 4.441 5.458 -23.489 1.00 94.81 85 VAL A CA 1
ATOM 702 C C . VAL A 1 85 ? 4.872 5.323 -24.948 1.00 94.81 85 VAL A C 1
ATOM 704 O O . VAL A 1 85 ? 4.063 5.179 -25.866 1.00 94.81 85 VAL A O 1
ATOM 707 N N . SER A 1 86 ? 6.181 5.265 -25.153 1.00 94.38 86 SER A N 1
ATOM 708 C CA . SER A 1 86 ? 6.818 4.959 -26.427 1.00 94.38 86 SER A CA 1
ATOM 709 C C . SER A 1 86 ? 7.878 3.877 -26.246 1.00 94.38 86 SER A C 1
ATOM 711 O O . SER A 1 86 ? 8.395 3.651 -25.154 1.00 94.38 86 SER A O 1
ATOM 713 N N . SER A 1 87 ? 8.200 3.160 -27.319 1.00 95.00 87 SER A N 1
ATOM 714 C CA . SER A 1 87 ? 9.274 2.165 -27.303 1.00 95.00 87 SER A CA 1
ATOM 715 C C . SER A 1 87 ? 10.129 2.281 -28.553 1.00 95.00 87 SER A C 1
ATOM 717 O O . SER A 1 87 ? 9.676 2.752 -29.599 1.00 95.00 87 SER A O 1
ATOM 719 N N . GLY A 1 88 ? 11.380 1.853 -28.441 1.00 94.50 88 GLY A N 1
ATOM 720 C CA . GLY A 1 88 ? 12.335 1.914 -29.535 1.00 94.50 88 GLY A CA 1
ATOM 721 C C . GLY A 1 88 ? 13.510 0.972 -29.330 1.00 94.50 88 GLY A C 1
ATOM 722 O O . GLY A 1 88 ? 13.545 0.177 -28.391 1.00 94.50 88 GLY A O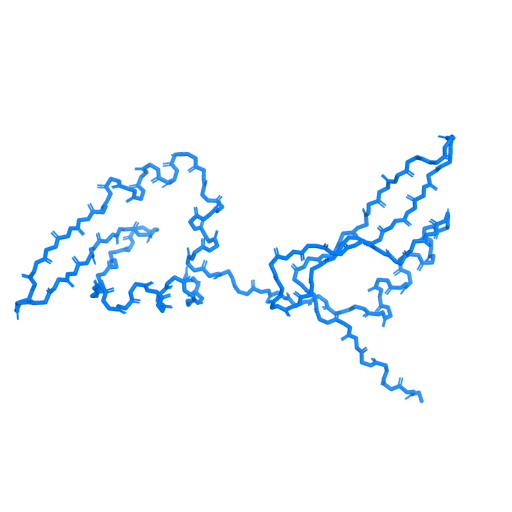 1
ATOM 723 N N . ALA A 1 89 ? 14.484 1.064 -30.234 1.00 93.44 89 ALA A N 1
ATOM 724 C CA . ALA A 1 89 ? 15.744 0.342 -30.134 1.00 93.44 89 ALA A CA 1
ATOM 725 C C . ALA A 1 89 ? 16.914 1.322 -30.281 1.00 93.44 89 ALA A C 1
ATOM 727 O O . ALA A 1 89 ? 17.142 1.874 -31.358 1.00 93.44 89 ALA A O 1
ATOM 728 N N . GLY A 1 90 ? 17.650 1.544 -29.194 1.00 85.94 90 GLY A N 1
ATOM 729 C CA . GLY A 1 90 ? 18.837 2.394 -29.153 1.00 85.94 90 GLY A CA 1
ATOM 730 C C . GLY A 1 90 ? 20.080 1.517 -29.182 1.00 85.94 90 GLY A C 1
ATOM 731 O O . GLY A 1 90 ? 20.247 0.662 -28.319 1.00 85.94 90 GLY A O 1
ATOM 732 N N . ASN A 1 91 ? 20.946 1.680 -30.186 1.00 86.81 91 ASN A N 1
ATOM 733 C CA . ASN A 1 91 ? 22.167 0.870 -30.337 1.00 86.81 91 ASN A CA 1
ATOM 734 C C . ASN A 1 91 ? 21.920 -0.658 -30.314 1.00 86.81 91 ASN A C 1
ATOM 736 O O . ASN A 1 91 ? 22.775 -1.422 -29.877 1.00 86.81 91 ASN A O 1
ATOM 740 N N . GLY A 1 92 ? 20.745 -1.101 -30.776 1.00 89.50 92 GLY A N 1
ATOM 741 C CA . GLY A 1 92 ? 20.340 -2.511 -30.784 1.00 89.50 92 GLY A CA 1
ATOM 742 C C . GLY A 1 92 ? 19.656 -3.008 -29.504 1.00 89.50 92 GLY A C 1
ATOM 743 O O . GLY A 1 92 ? 19.172 -4.136 -29.503 1.00 89.50 92 GLY A O 1
ATOM 744 N N . ASN A 1 93 ? 19.552 -2.182 -28.457 1.00 91.25 93 ASN A N 1
ATOM 745 C CA . ASN A 1 93 ? 18.884 -2.543 -27.206 1.00 91.25 93 ASN A CA 1
ATOM 746 C C . ASN A 1 93 ? 17.463 -1.959 -27.141 1.00 91.25 93 ASN A C 1
ATOM 748 O O . ASN A 1 93 ? 17.293 -0.764 -27.408 1.00 91.25 93 ASN A O 1
ATOM 752 N N . PRO A 1 94 ? 16.444 -2.769 -26.797 1.00 95.94 94 PRO A N 1
ATOM 753 C CA . PRO A 1 94 ? 15.076 -2.292 -26.657 1.00 95.94 94 PRO A CA 1
ATOM 754 C C . PRO A 1 94 ? 14.904 -1.451 -25.386 1.00 95.94 94 PRO A C 1
ATOM 756 O O . PRO A 1 94 ? 15.361 -1.833 -24.304 1.00 95.94 94 PRO A O 1
ATOM 759 N N . PHE A 1 95 ? 14.202 -0.330 -25.521 1.00 95.81 95 PHE A N 1
ATOM 760 C CA . PHE A 1 95 ? 13.890 0.581 -24.423 1.00 95.81 95 PHE A CA 1
ATOM 761 C C . PHE A 1 95 ? 12.429 1.030 -24.467 1.00 95.81 95 PHE A C 1
ATOM 763 O O . PHE A 1 95 ? 11.777 0.984 -25.516 1.00 95.81 95 PHE A O 1
ATOM 770 N N . ILE A 1 96 ? 11.936 1.477 -23.315 1.00 95.75 96 ILE A N 1
ATOM 771 C CA . ILE A 1 96 ? 10.659 2.170 -23.143 1.00 95.75 96 ILE A CA 1
ATOM 772 C C . ILE A 1 96 ? 10.949 3.596 -22.663 1.00 95.75 96 ILE A C 1
ATOM 774 O O . ILE A 1 96 ? 11.867 3.794 -21.866 1.00 95.75 96 ILE A O 1
ATOM 778 N N . SER A 1 97 ? 10.202 4.575 -23.170 1.00 94.88 97 SER A N 1
ATOM 779 C CA . SER A 1 97 ? 10.166 5.936 -22.631 1.00 94.88 97 SER A CA 1
ATOM 780 C C . SER A 1 97 ? 8.735 6.286 -22.244 1.00 94.88 97 SER A C 1
ATOM 782 O O . SER A 1 97 ? 7.801 5.897 -22.946 1.00 94.88 97 SER A O 1
ATOM 784 N N . LEU A 1 98 ? 8.553 6.961 -21.118 1.00 93.25 98 LEU A N 1
ATOM 785 C CA . LEU A 1 98 ? 7.252 7.333 -20.562 1.00 93.25 98 LEU A CA 1
ATOM 786 C C . LEU A 1 98 ? 7.388 8.610 -19.734 1.00 93.25 98 LEU A C 1
ATOM 788 O O . LEU A 1 98 ? 8.460 8.878 -19.196 1.00 93.25 98 LEU A O 1
ATOM 792 N N . CYS A 1 99 ? 6.316 9.388 -19.628 1.00 88.12 99 CYS A N 1
ATOM 793 C CA . CYS A 1 99 ? 6.284 10.600 -18.820 1.00 88.12 99 CYS A CA 1
ATOM 794 C C . CYS A 1 99 ? 5.573 10.332 -17.491 1.00 88.12 99 CYS A C 1
ATOM 796 O O . CYS A 1 99 ? 4.438 9.860 -17.479 1.00 88.12 99 CYS A O 1
ATOM 798 N N . VAL A 1 100 ? 6.232 10.665 -16.382 1.00 80.62 100 VAL A N 1
ATOM 799 C CA . VAL A 1 100 ? 5.645 10.667 -15.034 1.00 80.62 100 VAL A CA 1
ATOM 800 C C . VAL A 1 100 ? 5.845 12.062 -14.460 1.00 80.62 100 VAL A C 1
ATOM 802 O O . VAL A 1 100 ? 6.980 12.524 -14.385 1.00 80.62 100 VAL A O 1
ATOM 805 N N . ASP A 1 101 ? 4.755 12.736 -14.090 1.00 76.56 101 ASP A N 1
ATOM 806 C CA . ASP A 1 101 ? 4.782 14.074 -13.479 1.00 76.56 101 ASP A CA 1
ATOM 807 C C . ASP A 1 101 ? 5.646 15.085 -14.269 1.00 76.56 101 ASP A C 1
ATOM 809 O O . ASP A 1 101 ? 6.539 15.730 -13.723 1.00 76.56 101 ASP A O 1
ATOM 813 N N . ASP A 1 102 ? 5.413 15.180 -15.584 1.00 78.38 102 ASP A N 1
ATOM 814 C CA . ASP A 1 102 ? 6.154 16.024 -16.541 1.00 78.38 102 ASP A CA 1
ATOM 815 C C . ASP A 1 102 ? 7.634 15.648 -16.781 1.00 78.38 102 ASP A C 1
ATOM 817 O O . ASP A 1 102 ? 8.322 16.317 -17.558 1.00 78.38 102 ASP A O 1
ATOM 821 N N . ASN A 1 103 ? 8.130 14.555 -16.189 1.00 84.62 103 ASN A N 1
ATOM 822 C CA . ASN A 1 103 ? 9.488 14.056 -16.408 1.00 84.62 103 ASN A CA 1
ATOM 823 C C . ASN A 1 103 ? 9.504 12.852 -17.354 1.00 84.62 103 ASN A C 1
ATOM 825 O O . ASN A 1 103 ? 8.807 11.863 -17.131 1.00 84.62 103 ASN A O 1
ATOM 829 N N . GLU A 1 104 ? 10.345 12.908 -18.390 1.00 90.62 104 GLU A N 1
ATOM 830 C CA . GLU A 1 104 ? 10.583 11.772 -19.282 1.00 90.62 104 GLU A CA 1
ATOM 831 C C . GLU A 1 104 ? 11.546 10.770 -18.631 1.00 90.62 104 GLU A C 1
ATOM 833 O O . GLU A 1 104 ? 12.690 11.093 -18.301 1.00 90.62 104 GLU A O 1
ATOM 838 N N . ILE A 1 105 ? 11.089 9.529 -18.493 1.00 91.50 105 ILE A N 1
ATOM 839 C CA . ILE A 1 105 ? 11.863 8.401 -17.993 1.00 91.50 105 ILE A CA 1
ATOM 840 C C . ILE A 1 105 ? 12.096 7.440 -19.151 1.00 91.50 105 ILE A C 1
ATOM 842 O O . ILE A 1 105 ? 11.156 6.836 -19.663 1.00 91.50 105 ILE A O 1
ATOM 846 N N . THR A 1 106 ? 13.359 7.243 -19.524 1.00 93.38 106 THR A N 1
ATOM 847 C CA . THR A 1 106 ? 13.774 6.210 -20.479 1.00 93.38 106 THR A CA 1
ATOM 848 C C . THR A 1 106 ? 14.517 5.094 -19.754 1.00 93.38 106 THR A C 1
ATOM 850 O O . THR A 1 106 ? 15.500 5.351 -19.060 1.00 93.38 106 THR A O 1
ATOM 853 N N . MET A 1 107 ? 14.100 3.843 -19.951 1.00 94.12 107 MET A N 1
ATOM 854 C CA . MET A 1 107 ? 14.759 2.671 -19.362 1.00 94.12 107 MET A CA 1
ATOM 855 C C . MET A 1 107 ? 14.826 1.501 -20.347 1.00 94.12 107 MET A C 1
ATOM 857 O O . MET A 1 107 ? 13.968 1.355 -21.225 1.00 94.12 107 MET A O 1
ATOM 861 N N . ASN A 1 108 ? 15.839 0.642 -20.207 1.00 95.50 108 ASN A N 1
ATOM 862 C CA . ASN A 1 108 ? 15.900 -0.584 -21.000 1.00 95.50 108 ASN A CA 1
ATOM 863 C C . ASN A 1 108 ? 14.833 -1.565 -20.522 1.00 95.50 108 ASN A C 1
ATOM 865 O O . ASN A 1 108 ? 14.457 -1.578 -19.351 1.00 95.50 108 ASN A O 1
ATOM 869 N N . PHE A 1 109 ? 14.408 -2.469 -21.405 1.00 94.06 109 PHE A N 1
ATOM 870 C CA . PHE A 1 109 ? 13.452 -3.512 -21.019 1.00 94.06 109 PHE A CA 1
ATOM 871 C C . PHE A 1 109 ? 13.966 -4.411 -19.886 1.00 94.06 109 PHE A C 1
ATOM 873 O O . PHE A 1 109 ? 13.162 -4.915 -19.105 1.00 94.06 109 PHE A O 1
ATOM 880 N N . SER A 1 110 ? 15.287 -4.595 -19.781 1.00 93.88 110 SER A N 1
ATOM 881 C CA . SER A 1 110 ? 15.914 -5.347 -18.687 1.00 93.88 110 SER A CA 1
ATOM 882 C C . SER A 1 110 ? 15.698 -4.715 -17.316 1.00 93.88 110 SER A C 1
ATOM 884 O O . SER A 1 110 ? 15.716 -5.435 -16.325 1.00 93.88 110 SER A O 1
ATOM 886 N N . ASP A 1 111 ? 15.470 -3.403 -17.267 1.00 94.88 111 ASP A N 1
ATOM 887 C CA . ASP A 1 111 ? 15.514 -2.616 -16.035 1.00 94.88 111 ASP A CA 1
ATOM 888 C C . ASP A 1 111 ? 14.097 -2.312 -15.509 1.00 94.88 111 ASP A C 1
ATOM 890 O O . ASP A 1 111 ? 13.938 -1.825 -14.393 1.00 94.88 111 ASP A O 1
ATOM 894 N N . ILE A 1 112 ? 13.050 -2.635 -16.286 1.00 93.56 112 ILE A N 1
ATOM 895 C CA . ILE A 1 112 ? 11.646 -2.331 -15.956 1.00 93.56 112 ILE A CA 1
ATOM 896 C C . ILE A 1 112 ? 11.236 -2.954 -14.620 1.00 93.56 112 ILE A C 1
ATOM 898 O O . ILE A 1 112 ? 10.562 -2.309 -13.821 1.00 93.56 112 ILE A O 1
ATOM 902 N N . TYR A 1 113 ? 11.614 -4.211 -14.376 1.00 93.62 113 TYR A N 1
ATOM 903 C CA . TYR A 1 113 ? 11.244 -4.897 -13.138 1.00 93.62 113 TYR A CA 1
ATOM 904 C C . TYR A 1 113 ? 11.847 -4.200 -11.913 1.00 93.62 113 TYR A C 1
ATOM 906 O O . TYR A 1 113 ? 11.131 -3.938 -10.949 1.00 93.62 113 TYR A O 1
ATOM 914 N N . ASP A 1 114 ? 13.127 -3.836 -11.986 1.00 94.69 114 ASP A N 1
ATOM 915 C CA . ASP A 1 114 ? 13.826 -3.161 -10.894 1.00 94.69 114 ASP A CA 1
ATOM 916 C C . ASP A 1 114 ? 13.286 -1.737 -10.686 1.00 94.69 114 ASP A C 1
ATOM 918 O O . ASP A 1 114 ? 13.067 -1.322 -9.548 1.00 94.69 114 ASP A O 1
ATOM 922 N N . TRP A 1 115 ? 12.979 -1.013 -11.768 1.00 92.94 115 TRP A N 1
ATOM 923 C CA . TRP A 1 115 ? 12.357 0.314 -11.698 1.00 92.94 115 TRP A CA 1
ATOM 924 C C . TRP A 1 115 ? 10.960 0.275 -11.069 1.00 92.94 115 TRP A C 1
ATOM 926 O O . TRP A 1 115 ? 10.620 1.126 -10.251 1.00 92.94 115 TRP A O 1
ATOM 936 N N . LEU A 1 116 ? 10.148 -0.739 -11.382 1.00 92.38 116 LEU A N 1
ATOM 937 C CA . LEU A 1 116 ? 8.836 -0.918 -10.755 1.00 92.38 116 LEU A CA 1
ATOM 938 C C . LEU A 1 116 ? 8.940 -1.142 -9.238 1.00 92.38 116 LEU A C 1
ATOM 940 O O . LEU A 1 116 ? 8.018 -0.772 -8.513 1.00 92.38 116 LEU A O 1
ATOM 944 N N . GLN A 1 117 ? 10.036 -1.739 -8.761 1.00 89.81 117 GLN A N 1
ATOM 945 C CA . GLN A 1 117 ? 10.292 -1.967 -7.337 1.00 89.81 117 GLN A CA 1
ATOM 946 C C . GLN A 1 117 ? 10.981 -0.793 -6.636 1.00 89.81 117 GLN A C 1
ATOM 948 O O . GLN A 1 117 ? 10.980 -0.752 -5.403 1.00 89.81 117 GLN A O 1
ATOM 953 N N . SER A 1 118 ? 11.587 0.135 -7.379 1.00 90.62 118 SER A N 1
ATOM 954 C CA . SER A 1 118 ? 12.261 1.278 -6.776 1.00 90.62 118 SER A CA 1
ATOM 955 C C . SER A 1 118 ? 11.253 2.244 -6.162 1.00 90.62 118 SER A C 1
ATOM 957 O O . SER A 1 118 ? 10.097 2.328 -6.588 1.00 90.62 118 SER A O 1
ATOM 959 N N . GLU A 1 119 ? 11.716 2.983 -5.157 1.00 87.00 119 GLU A N 1
ATOM 960 C CA . GLU A 1 119 ? 10.984 4.120 -4.609 1.00 87.00 119 GLU A CA 1
ATOM 961 C C . GLU A 1 119 ? 10.620 5.089 -5.736 1.00 87.00 119 GLU A C 1
ATOM 963 O O . GLU A 1 119 ? 11.439 5.367 -6.615 1.00 87.00 119 GLU A O 1
ATOM 968 N N . ALA A 1 120 ? 9.375 5.544 -5.724 1.00 81.94 120 ALA A N 1
ATOM 969 C CA . ALA A 1 120 ? 8.892 6.521 -6.667 1.00 81.94 120 ALA A CA 1
ATOM 970 C C . ALA A 1 120 ? 9.410 7.916 -6.299 1.00 81.94 120 ALA A C 1
ATOM 972 O O . ALA A 1 120 ? 9.350 8.312 -5.134 1.00 81.94 120 ALA A O 1
ATOM 973 N N . GLU A 1 121 ? 9.918 8.634 -7.300 1.00 67.38 121 GLU A N 1
ATOM 974 C CA . GLU A 1 121 ? 10.463 9.995 -7.156 1.00 67.38 121 GLU A CA 1
ATOM 975 C C . GLU A 1 121 ? 9.380 11.064 -6.966 1.00 67.38 121 GLU A C 1
ATOM 977 O O . GLU A 1 121 ? 8.230 10.841 -7.419 1.00 67.38 121 GLU A O 1
#

Secondary structure (DSSP, 8-state):
---PPPEEEEEEEEEEEEETTEEEEEEEEEETT-SS-EEEEEES-HHHHHHHHHHHEEE---PPBHHHHHHH--HHHHHHHHHH-EEEEETTEEEEEEEETTEEEEEEGGGHHHHHHSBP-

Radius of gyration: 21.14 Å; chains: 1; bounding box: 48×25×62 Å

Sequence (121 aa):
MSNIEKNKVTSLETIVRMIGDKPYYEIKYKNLGEDYYHVGYSSFNIKNVLQWKEECFEFVESKETNADKIRNMSDYDLGDLLQSVSSGAGNGNPFISLCVDDNEITMNFSDIYDWLQSEAE

Foldseek 3Di:
DDPDDAFEFQDWDWDWDDDDPATKIWIWTHGPPDPDIDIHQIDSDVVSSVVCSVRRHDYDHDQQALLNCCVPDDPVRVVQFVVQWDWDADPNFIWIWTDDPNDIDIDTPVCVVVNRGDRDD

pLDDT: mean 91.41, std 8.78, range [43.22, 98.56]